Protein AF-A0A4V3YV08-F1 (afdb_monomer_lite)

Secondary structure (DSSP, 8-state):
----------TT-SPPPPTTSHHHHHTT---EE--SS---SPPPPP-SPPPSSHHHHHHHHHHHHHHTTSTTHHHHTSGGGTTHHHHHHHHHHHHHHHHHS--HHHHHHHHHHHHHHT-SHHHHHHHTEE-

Organism: Bifidobacterium longum subsp. infantis (NCBI:txid1682)

pLDDT: mean 82.55, std 19.7, range [39.53, 98.06]

Foldseek 3Di:
DDDDPDDDDDPPPDPQPDQPDPVCVVVVLAQPEQPQFFAPDDQDDQPDDADPDPVLNVQLVVLSVVVCRGSLVVVCPDPVNVVCSVLSSVLSSLVSVCVVPNDPVSVVVNVVSCLCSVVDPNNSSVVSHDD

Radius of gyration: 17.94 Å; chains: 1; bounding box: 45×45×42 Å

Sequence (131 aa):
MNIMPSGGKRVRSGPAKDPNSEKSRRLGYTLQSLPNTECRMKPPEWPLEPADDEHVRKLEAEKWKWLWKLPQARAWHLPQFKWMIHELALYARLSTACEIAPAPTALTVLLRISDRVGMSAAGLQALGWKI

Structure (mmCIF, N/CA/C/O backbone):
data_AF-A0A4V3YV08-F1
#
_entry.id   AF-A0A4V3YV08-F1
#
loop_
_atom_site.group_PDB
_atom_site.id
_atom_site.type_symbol
_atom_site.label_atom_id
_atom_site.label_alt_id
_atom_site.label_comp_id
_atom_site.label_asym_id
_atom_site.label_entity_id
_atom_site.label_seq_id
_atom_site.pdbx_PDB_ins_code
_atom_site.Cartn_x
_atom_site.Cartn_y
_atom_site.Cartn_z
_atom_site.occupancy
_atom_site.B_iso_or_equiv
_atom_site.auth_seq_id
_atom_site.auth_comp_id
_atom_site.auth_asym_id
_atom_site.auth_atom_id
_atom_site.pdbx_PDB_model_num
ATOM 1 N N . MET A 1 1 ? -28.832 30.248 -27.222 1.00 43.31 1 MET A N 1
ATOM 2 C CA . MET A 1 1 ? -28.837 29.790 -25.814 1.00 43.31 1 MET A CA 1
ATOM 3 C C . MET A 1 1 ? -27.899 28.596 -25.705 1.00 43.31 1 MET A C 1
ATOM 5 O O . MET A 1 1 ? -28.222 27.552 -26.250 1.00 43.31 1 MET A O 1
ATOM 9 N N . ASN A 1 2 ? -26.720 28.760 -25.095 1.00 48.38 2 ASN A N 1
ATOM 10 C CA . ASN A 1 2 ? -25.775 27.656 -24.881 1.00 48.38 2 ASN A CA 1
ATOM 11 C C . ASN A 1 2 ? -26.171 26.886 -23.617 1.00 48.38 2 ASN A C 1
ATOM 13 O O . ASN A 1 2 ? -26.066 27.416 -22.513 1.00 48.38 2 ASN A O 1
ATOM 17 N N . ILE A 1 3 ? -26.618 25.641 -23.779 1.00 54.22 3 ILE A N 1
ATOM 18 C CA . ILE A 1 3 ? -26.816 24.705 -22.670 1.00 54.22 3 ILE A CA 1
ATOM 19 C C . ILE A 1 3 ? -25.428 24.194 -22.273 1.00 54.22 3 ILE A C 1
ATOM 21 O O . ILE A 1 3 ? -24.823 23.413 -23.004 1.00 54.22 3 ILE A O 1
ATOM 25 N N . MET A 1 4 ? -24.896 24.649 -21.137 1.00 56.69 4 MET A N 1
ATOM 26 C CA . MET A 1 4 ? -23.722 24.010 -20.543 1.00 56.69 4 MET A CA 1
ATOM 27 C C . MET A 1 4 ? -24.147 22.664 -19.938 1.00 56.69 4 MET A C 1
ATOM 29 O O . MET A 1 4 ? -25.026 22.651 -19.073 1.00 56.69 4 MET A O 1
ATOM 33 N N . PRO A 1 5 ? -23.540 21.531 -20.331 1.00 49.59 5 PRO A N 1
ATOM 34 C CA . PRO A 1 5 ? -23.780 20.269 -19.652 1.00 49.59 5 PRO A CA 1
ATOM 35 C C . PRO A 1 5 ? -23.128 20.332 -18.265 1.00 49.59 5 PRO A C 1
ATOM 37 O O . PRO A 1 5 ? -21.904 20.361 -18.135 1.00 49.59 5 PRO A O 1
ATOM 40 N N . SER A 1 6 ? -23.935 20.375 -17.203 1.00 54.47 6 SER A N 1
ATOM 41 C CA . SER A 1 6 ? -23.420 20.276 -15.837 1.00 54.47 6 SER A CA 1
ATOM 42 C C . SER A 1 6 ? -22.890 18.859 -15.610 1.00 54.47 6 SER A C 1
ATOM 44 O O . SER A 1 6 ? -23.664 17.900 -15.575 1.00 54.47 6 SER A O 1
ATOM 46 N N . GLY A 1 7 ? -21.571 18.709 -15.471 1.00 55.84 7 GLY A N 1
ATOM 47 C CA . GLY A 1 7 ? -20.951 17.431 -15.129 1.00 55.84 7 GLY A CA 1
ATOM 48 C C . GLY A 1 7 ? -21.526 16.888 -13.818 1.00 55.84 7 GLY A C 1
ATOM 49 O O . GLY A 1 7 ? -21.497 17.573 -12.797 1.00 55.84 7 GLY A O 1
ATOM 50 N N . GLY A 1 8 ? -22.067 15.669 -13.859 1.00 51.88 8 GLY A N 1
ATOM 51 C CA . GLY A 1 8 ? -22.687 15.017 -12.707 1.00 51.88 8 GLY A CA 1
ATOM 52 C C . GLY A 1 8 ? -21.754 14.910 -11.496 1.00 51.88 8 GLY A C 1
ATOM 53 O O . GLY A 1 8 ? -20.526 14.930 -11.618 1.00 51.88 8 GLY A O 1
ATOM 54 N N . LYS A 1 9 ? -22.366 14.784 -10.312 1.00 42.19 9 LYS A N 1
ATOM 55 C CA . LYS A 1 9 ? -21.698 14.642 -9.012 1.00 42.19 9 LYS A CA 1
ATOM 56 C C . LYS A 1 9 ? -20.606 13.571 -9.094 1.00 42.19 9 LYS A C 1
ATOM 58 O O . LYS A 1 9 ? -20.894 12.381 -9.207 1.00 42.19 9 LYS A O 1
ATOM 63 N N . ARG A 1 10 ? -19.342 13.994 -9.056 1.00 49.34 10 ARG A N 1
ATOM 64 C CA . ARG A 1 10 ? -18.208 13.066 -9.052 1.00 49.34 10 ARG A CA 1
ATOM 65 C C . ARG A 1 10 ? -18.120 12.448 -7.662 1.00 49.34 10 ARG A C 1
ATOM 67 O O . ARG A 1 10 ? -18.382 13.118 -6.669 1.00 49.34 10 ARG A O 1
ATOM 74 N N . VAL A 1 11 ? -17.657 11.206 -7.564 1.00 47.16 11 VAL A N 1
ATOM 75 C CA . VAL A 1 11 ? -17.396 10.539 -6.269 1.00 47.16 11 VAL A CA 1
ATOM 76 C C . VAL A 1 11 ? -16.499 11.394 -5.343 1.00 47.16 11 VAL A C 1
ATOM 78 O O . VAL A 1 11 ? -16.566 11.269 -4.127 1.00 47.16 11 VAL A O 1
ATOM 81 N N . ARG A 1 12 ? -15.719 12.325 -5.917 1.00 51.19 12 ARG A N 1
ATOM 82 C CA . ARG A 1 12 ? -14.818 13.278 -5.244 1.00 51.19 12 ARG A CA 1
ATOM 83 C C . ARG A 1 12 ? -15.313 14.739 -5.186 1.00 51.19 12 ARG A C 1
ATOM 85 O O . ARG A 1 12 ? -14.516 15.623 -4.898 1.00 51.19 12 ARG A O 1
ATOM 92 N N . SER A 1 13 ? -16.573 15.046 -5.509 1.00 40.50 13 SER A N 1
ATOM 93 C CA . SER A 1 13 ? -17.075 16.430 -5.432 1.00 40.50 13 SER A CA 1
ATOM 94 C C . SER A 1 13 ? -17.630 16.741 -4.038 1.00 40.50 13 SER A C 1
ATOM 96 O O . SER A 1 13 ? -18.722 16.284 -3.690 1.00 40.50 13 SER A O 1
ATOM 98 N N . GLY A 1 14 ? -16.876 17.528 -3.270 1.00 47.25 14 GLY A N 1
ATOM 99 C CA . GLY A 1 14 ? -17.231 18.029 -1.939 1.00 47.25 14 GLY A CA 1
ATOM 100 C C . GLY A 1 14 ? -16.050 17.937 -0.962 1.00 47.25 14 GLY A C 1
ATOM 101 O O . GLY A 1 14 ? -15.169 17.104 -1.173 1.00 47.25 14 GLY A O 1
ATOM 102 N N . PRO A 1 15 ? -16.008 18.770 0.095 1.00 49.56 15 PRO A N 1
ATOM 103 C CA . PRO A 1 15 ? -15.012 18.637 1.154 1.00 49.56 15 PRO A CA 1
ATOM 104 C C . PRO A 1 15 ? -15.049 17.222 1.736 1.00 49.56 15 PRO A C 1
ATOM 106 O O . PRO A 1 15 ? -16.136 16.667 1.940 1.00 49.56 15 PRO A O 1
ATOM 109 N N . ALA A 1 16 ? -13.877 16.639 2.000 1.00 51.41 16 ALA A N 1
ATOM 110 C CA . ALA A 1 16 ? -13.794 15.383 2.735 1.00 51.41 16 ALA A CA 1
ATOM 111 C C . ALA A 1 16 ? -14.588 15.521 4.043 1.00 51.41 16 ALA A C 1
ATOM 113 O O . ALA A 1 16 ? -14.549 16.571 4.690 1.00 51.41 16 ALA A O 1
ATOM 114 N N . LYS A 1 17 ? -15.362 14.491 4.405 1.00 52.28 17 LYS A N 1
ATOM 115 C CA . LYS A 1 17 ? -16.150 14.530 5.641 1.00 52.28 17 LYS A CA 1
ATOM 116 C C . LYS A 1 17 ? -15.195 14.703 6.814 1.00 52.28 17 LYS A C 1
ATOM 118 O O . LYS A 1 17 ? -14.329 13.859 7.025 1.00 52.28 17 LYS A O 1
ATOM 123 N N . ASP A 1 18 ? -15.381 15.784 7.561 1.00 47.94 18 ASP A N 1
ATOM 124 C CA . ASP A 1 18 ? -14.613 16.043 8.769 1.00 47.94 18 ASP A CA 1
ATOM 125 C C . ASP A 1 18 ? -14.925 14.947 9.809 1.00 47.94 18 ASP A C 1
ATOM 127 O O . ASP A 1 18 ? -16.092 14.800 10.205 1.00 47.94 18 ASP A O 1
ATOM 131 N N . PRO A 1 19 ? -13.923 14.163 10.245 1.00 50.84 19 PRO A N 1
ATOM 132 C CA . PRO A 1 19 ? -14.092 13.129 11.264 1.00 50.84 19 PRO A CA 1
ATOM 133 C C . PRO A 1 19 ? -14.567 13.679 12.615 1.00 50.84 19 PRO A C 1
ATOM 135 O O . PRO A 1 19 ? -15.201 12.952 13.374 1.00 50.84 19 PRO A O 1
ATOM 138 N N . ASN A 1 20 ? -14.298 14.956 12.905 1.00 49.16 20 ASN A N 1
ATOM 139 C CA . ASN A 1 20 ? -14.667 15.619 14.156 1.00 49.16 20 ASN A CA 1
ATOM 140 C C . ASN A 1 20 ? -16.038 16.315 14.090 1.00 49.16 20 ASN A C 1
ATOM 142 O O . ASN A 1 20 ? -16.503 16.865 15.087 1.00 49.16 20 ASN A O 1
ATOM 146 N N . SER A 1 21 ? -16.716 16.298 12.937 1.00 49.12 21 SER A N 1
ATOM 147 C CA . SER A 1 21 ? -18.041 16.905 12.798 1.00 49.12 21 SER A CA 1
ATOM 148 C C . SER A 1 21 ? -19.118 16.079 13.505 1.00 49.12 21 SER A C 1
ATOM 150 O O . SER A 1 21 ? -19.217 14.862 13.321 1.00 49.12 21 SER A O 1
ATOM 152 N N . GLU A 1 22 ? -20.033 16.750 14.211 1.00 45.75 22 GLU A N 1
ATOM 153 C CA . GLU A 1 22 ? -21.230 16.114 14.780 1.00 45.75 22 GLU A CA 1
ATOM 154 C C . GLU A 1 22 ? -22.059 15.355 13.734 1.00 45.75 22 GLU A C 1
ATOM 156 O O . GLU A 1 22 ? -22.714 14.360 14.052 1.00 45.75 22 GLU A O 1
ATOM 161 N N . LYS A 1 23 ? -22.004 15.789 12.469 1.00 45.91 23 LYS A N 1
ATOM 162 C CA . LYS A 1 23 ? -22.690 15.137 11.352 1.00 45.91 23 LYS A CA 1
ATOM 163 C C . LYS A 1 23 ? -22.071 13.773 11.022 1.00 45.91 23 LYS A C 1
ATOM 165 O O . LYS A 1 23 ? -22.810 12.841 10.724 1.00 45.91 23 LYS A O 1
ATOM 170 N N . SER A 1 24 ? -20.749 13.635 11.128 1.00 45.31 24 SER A N 1
ATOM 171 C CA . SER A 1 24 ? -20.026 12.363 10.967 1.00 45.31 24 SER A CA 1
ATOM 172 C C . SER A 1 24 ? -20.270 11.425 12.155 1.00 45.31 24 SER A C 1
ATOM 174 O O . SER A 1 24 ? -20.512 10.236 11.948 1.00 45.31 24 SER A O 1
ATOM 176 N N . ARG A 1 25 ? -20.346 11.975 13.380 1.00 46.22 25 ARG A N 1
ATOM 177 C CA . ARG A 1 25 ? -20.721 11.234 14.600 1.00 46.22 25 ARG A CA 1
ATOM 178 C C . ARG A 1 25 ? -22.146 10.669 14.519 1.00 46.22 25 ARG A C 1
ATOM 180 O O . ARG A 1 25 ? -22.355 9.506 14.840 1.00 46.22 25 ARG A O 1
ATOM 187 N N . ARG A 1 26 ? -23.115 11.455 14.026 1.00 42.72 26 ARG A N 1
ATOM 188 C CA . ARG A 1 26 ? -24.507 11.004 13.790 1.00 42.72 26 ARG A CA 1
ATOM 189 C C . ARG A 1 26 ? -24.636 9.956 12.678 1.00 42.72 26 ARG A C 1
ATOM 191 O O . ARG A 1 26 ? -25.604 9.208 12.680 1.00 42.72 26 ARG A O 1
ATOM 198 N N . LEU A 1 27 ? -23.681 9.896 11.747 1.00 47.53 27 LEU A N 1
ATOM 199 C CA . LEU A 1 27 ? -23.621 8.887 10.683 1.00 47.53 27 LEU A CA 1
ATOM 200 C C . LEU A 1 27 ? -22.853 7.611 11.082 1.00 47.53 27 LEU A C 1
ATOM 202 O O . LEU A 1 27 ? -22.711 6.726 10.243 1.00 47.53 27 LEU A O 1
ATOM 206 N N . GLY A 1 28 ? -22.340 7.515 12.316 1.00 42.38 28 GLY A N 1
ATOM 207 C CA . GLY A 1 28 ? -21.550 6.363 12.771 1.00 42.38 28 GLY A CA 1
ATOM 208 C C . GLY A 1 28 ? -20.181 6.239 12.092 1.00 42.38 28 GLY A C 1
ATOM 209 O O . GLY A 1 28 ? -19.598 5.160 12.074 1.00 42.38 28 GLY A O 1
ATOM 210 N N . TYR A 1 29 ? -19.668 7.325 11.508 1.00 39.53 29 TYR A N 1
ATOM 211 C CA . TYR A 1 29 ? -18.376 7.334 10.830 1.00 39.53 29 TYR A CA 1
ATOM 212 C C . TYR A 1 29 ? -17.247 7.483 11.856 1.00 39.53 29 TYR A C 1
ATOM 214 O O . TYR A 1 29 ? -16.795 8.590 12.142 1.00 39.53 29 TYR A O 1
ATOM 222 N N . THR A 1 30 ? -16.812 6.374 12.449 1.00 47.03 30 THR A N 1
ATOM 223 C CA . THR A 1 30 ? -15.583 6.316 13.244 1.00 47.03 30 THR A CA 1
ATOM 224 C C . THR A 1 30 ? -14.434 5.876 12.349 1.00 47.03 30 THR A C 1
ATOM 226 O O . THR A 1 30 ? -14.455 4.782 11.788 1.00 47.03 30 THR A O 1
ATOM 229 N N . LEU A 1 31 ? -13.418 6.733 12.208 1.00 53.97 31 LEU A N 1
ATOM 230 C CA . LEU A 1 31 ? -12.170 6.308 11.585 1.00 53.97 31 LEU A CA 1
ATOM 231 C C . LEU A 1 31 ? -11.581 5.170 12.428 1.00 53.97 31 LEU A C 1
ATOM 233 O O . LEU A 1 31 ? -11.377 5.339 13.633 1.00 53.97 31 LEU A O 1
ATOM 237 N N . GLN A 1 32 ? -11.300 4.023 11.816 1.00 64.38 32 GLN A N 1
ATOM 238 C CA . GLN A 1 32 ? -10.559 2.957 12.469 1.00 64.38 32 GLN A CA 1
ATOM 239 C C . GLN A 1 32 ? -9.137 3.465 12.733 1.00 64.38 32 GLN A C 1
ATOM 241 O O . GLN A 1 32 ? -8.351 3.671 11.806 1.00 64.38 32 GLN A O 1
ATOM 246 N N . SER A 1 33 ? -8.824 3.704 14.009 1.00 74.69 33 SER A N 1
ATOM 247 C CA . SER A 1 33 ? -7.476 4.074 14.434 1.00 74.69 33 SER A CA 1
ATOM 248 C C . SER A 1 33 ? -6.586 2.841 14.341 1.00 74.69 33 SER A C 1
ATOM 250 O O . SER A 1 33 ? -6.742 1.885 15.101 1.00 74.69 33 SER A O 1
ATOM 252 N N . LEU A 1 34 ? -5.663 2.852 13.392 1.00 82.19 34 LEU A N 1
ATOM 253 C CA . LEU A 1 34 ? -4.635 1.842 13.244 1.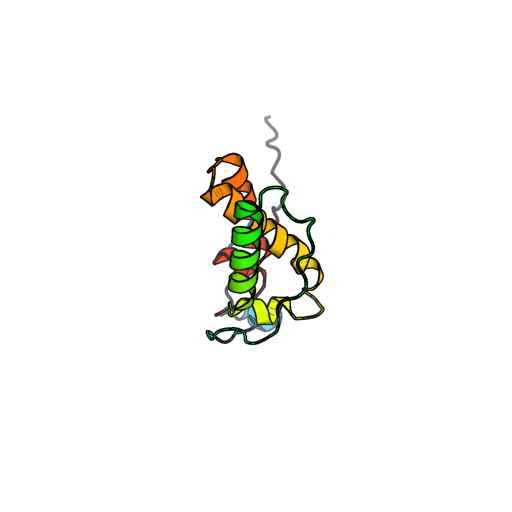00 82.19 34 LEU A CA 1
ATOM 254 C C . LEU A 1 34 ? -3.459 2.219 14.151 1.00 82.19 34 LEU A C 1
ATOM 256 O O . LEU A 1 34 ? -3.016 3.364 14.119 1.00 82.19 34 LEU A O 1
ATOM 260 N N . PRO A 1 35 ? -2.932 1.294 14.970 1.00 83.94 35 PRO A N 1
ATOM 261 C CA . PRO A 1 35 ? -1.747 1.575 15.770 1.00 83.94 35 PRO A CA 1
ATOM 262 C C . PRO A 1 35 ? -0.568 1.980 14.880 1.00 83.94 35 PRO A C 1
ATOM 264 O O 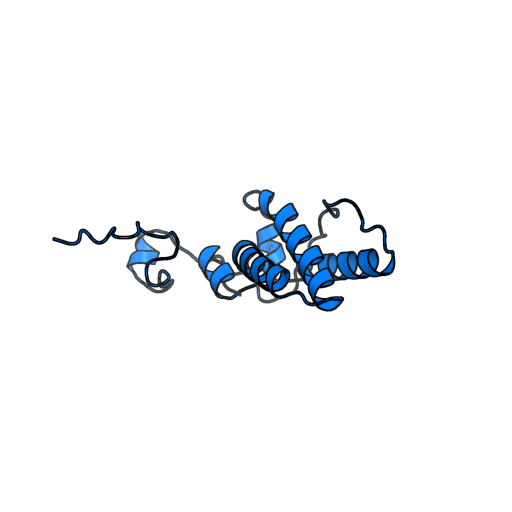. PRO A 1 35 ? -0.222 1.222 13.973 1.00 83.94 35 PRO A O 1
ATOM 267 N N . ASN A 1 36 ? 0.102 3.096 15.188 1.00 87.75 36 ASN A N 1
ATOM 268 C CA . ASN A 1 36 ? 1.334 3.541 14.520 1.00 87.75 36 ASN A CA 1
ATOM 269 C C . ASN A 1 36 ? 2.560 2.696 14.925 1.00 87.75 36 ASN A C 1
ATOM 271 O O . ASN A 1 36 ? 3.570 3.183 15.421 1.00 87.75 36 ASN A O 1
ATOM 275 N N . THR A 1 37 ? 2.425 1.382 14.794 1.00 88.62 37 THR A N 1
ATOM 276 C CA . THR A 1 37 ? 3.469 0.389 15.041 1.00 88.62 37 THR A CA 1
ATOM 277 C C . THR A 1 37 ? 3.472 -0.595 13.888 1.00 88.62 37 THR A C 1
ATOM 279 O O . THR A 1 37 ? 2.442 -0.805 13.238 1.00 88.62 37 THR A O 1
ATOM 282 N N . GLU A 1 38 ? 4.605 -1.246 13.648 1.00 90.00 38 GLU A N 1
ATOM 283 C CA . GLU A 1 38 ? 4.695 -2.248 12.591 1.00 90.00 38 GLU A CA 1
ATOM 284 C C . GLU A 1 38 ? 3.650 -3.357 12.770 1.00 90.00 38 GLU A C 1
ATOM 286 O O . GLU A 1 38 ? 3.357 -3.799 13.889 1.00 90.00 38 GLU A O 1
ATOM 291 N N . CYS A 1 39 ? 3.062 -3.802 11.665 1.00 90.69 39 CYS A N 1
ATOM 292 C CA . CYS A 1 39 ? 2.221 -4.984 11.643 1.00 90.69 39 CYS A CA 1
ATOM 293 C C . CYS A 1 39 ? 3.103 -6.237 11.689 1.00 90.69 39 CYS A C 1
ATOM 295 O O . CYS A 1 39 ? 4.038 -6.387 10.907 1.00 90.69 39 CYS A O 1
ATOM 297 N N . ARG A 1 40 ? 2.801 -7.144 12.624 1.00 89.81 40 ARG A N 1
ATOM 298 C CA . ARG A 1 40 ? 3.536 -8.410 12.813 1.00 89.81 40 ARG A CA 1
ATOM 299 C C . ARG A 1 40 ? 2.845 -9.613 12.169 1.00 89.81 40 ARG A C 1
ATOM 301 O O . ARG A 1 40 ? 3.283 -10.745 12.354 1.00 89.81 40 ARG A O 1
ATOM 308 N N . MET A 1 41 ? 1.736 -9.387 11.471 1.00 87.31 41 MET A N 1
ATOM 309 C CA . MET A 1 41 ? 0.982 -10.451 10.815 1.00 87.31 41 MET A CA 1
ATOM 310 C C . MET A 1 41 ? 1.723 -10.937 9.564 1.00 87.31 41 MET A C 1
ATOM 312 O O . MET A 1 41 ? 2.453 -10.183 8.921 1.00 87.31 41 MET A O 1
ATOM 316 N N . LYS A 1 42 ? 1.563 -12.224 9.237 1.00 92.69 42 LYS A N 1
ATOM 317 C CA . LYS A 1 42 ? 2.242 -12.826 8.086 1.00 92.69 42 LYS A CA 1
ATOM 318 C C . LYS A 1 42 ? 1.621 -12.301 6.782 1.00 92.69 42 LYS A C 1
ATOM 320 O O . LYS A 1 42 ? 0.404 -12.420 6.636 1.00 92.69 42 LYS A O 1
ATOM 325 N N . PRO A 1 43 ? 2.426 -11.816 5.818 1.00 94.12 43 PRO A N 1
ATOM 326 C CA . PRO A 1 43 ? 1.936 -11.458 4.491 1.00 94.12 43 PRO A CA 1
ATOM 327 C C . PRO A 1 43 ? 1.218 -12.642 3.820 1.00 94.12 43 PRO A C 1
ATOM 329 O O . PRO A 1 43 ? 1.681 -13.782 3.958 1.00 94.12 43 PRO A O 1
ATOM 332 N N . PRO A 1 44 ? 0.134 -12.406 3.063 1.00 95.19 44 PRO A N 1
ATOM 333 C CA . PRO A 1 44 ? -0.405 -13.413 2.170 1.00 95.19 44 PRO A CA 1
ATOM 334 C C . PRO A 1 44 ? 0.598 -13.739 1.057 1.00 95.19 44 PRO A C 1
ATOM 336 O O . PRO A 1 44 ? 1.559 -13.002 0.804 1.00 95.19 44 PRO A O 1
ATOM 339 N N . GLU A 1 45 ? 0.357 -14.868 0.397 1.00 95.94 45 GLU A N 1
ATOM 340 C CA . GLU A 1 45 ? 1.111 -15.263 -0.787 1.00 95.94 45 GLU A CA 1
ATOM 341 C C . GLU A 1 45 ? 0.995 -14.198 -1.883 1.00 95.94 45 GLU A C 1
ATOM 343 O O . GLU A 1 45 ? -0.021 -13.506 -2.000 1.00 95.94 45 GLU A O 1
ATOM 348 N N . TRP A 1 46 ? 2.075 -14.033 -2.645 1.00 96.88 46 TRP A N 1
ATOM 349 C CA . TRP A 1 46 ? 2.123 -13.093 -3.755 1.00 96.88 46 TRP A CA 1
ATOM 350 C C . TRP A 1 46 ? 1.113 -13.524 -4.836 1.00 96.88 46 TRP A C 1
ATOM 352 O O . TRP A 1 46 ? 1.236 -14.634 -5.347 1.00 96.88 46 TRP A O 1
ATOM 362 N N . PRO A 1 47 ? 0.109 -12.692 -5.179 1.00 96.88 47 PRO A N 1
ATOM 363 C CA . PRO A 1 47 ? -1.025 -13.137 -5.993 1.00 96.88 47 PRO A CA 1
ATOM 364 C C . PRO A 1 47 ? -0.823 -12.981 -7.508 1.00 96.88 47 PRO A C 1
ATOM 366 O O . PRO A 1 47 ? -1.704 -13.374 -8.266 1.00 96.88 47 PRO A O 1
ATOM 369 N N . LEU A 1 48 ? 0.265 -12.345 -7.957 1.00 97.12 48 LEU A N 1
ATOM 370 C CA . LEU A 1 48 ? 0.536 -12.124 -9.380 1.00 97.12 48 LEU A CA 1
ATOM 371 C C . LEU A 1 48 ? 1.544 -13.149 -9.894 1.00 97.12 48 LEU A C 1
ATOM 373 O O . LEU A 1 48 ? 2.412 -13.593 -9.147 1.00 97.12 48 LEU A O 1
ATOM 377 N N . GLU A 1 49 ? 1.505 -13.434 -11.193 1.00 97.00 49 GLU A N 1
ATOM 378 C CA . GLU A 1 49 ? 2.584 -14.180 -11.847 1.00 97.00 49 GLU A CA 1
ATOM 379 C C . GLU A 1 49 ? 3.937 -13.496 -11.585 1.00 97.00 49 GLU A C 1
ATOM 381 O O . GLU A 1 49 ? 4.007 -12.261 -11.687 1.00 97.00 49 GLU A O 1
ATOM 386 N N . PRO A 1 50 ? 4.997 -14.236 -11.211 1.00 94.56 50 PRO A N 1
ATOM 387 C CA . PRO A 1 50 ? 6.325 -13.668 -11.006 1.00 94.56 50 PRO A CA 1
ATOM 388 C C . PRO A 1 50 ? 6.825 -12.939 -12.257 1.00 94.56 50 PRO A C 1
ATOM 390 O O . PRO A 1 50 ? 6.544 -13.356 -13.375 1.00 94.56 50 PRO A O 1
ATOM 393 N N . ALA A 1 51 ? 7.585 -11.858 -12.076 1.00 95.38 51 ALA A N 1
ATOM 394 C CA . ALA A 1 51 ? 8.280 -11.234 -13.198 1.00 95.38 51 ALA A CA 1
ATOM 395 C C . ALA A 1 51 ? 9.350 -12.183 -13.772 1.00 95.38 51 ALA A C 1
ATOM 397 O O . ALA A 1 51 ? 10.013 -12.893 -13.009 1.00 95.38 51 ALA A O 1
ATOM 398 N N . ASP A 1 52 ? 9.536 -12.146 -15.095 1.00 95.75 52 ASP A N 1
ATOM 399 C CA . ASP A 1 52 ? 10.555 -12.943 -15.796 1.00 95.75 52 ASP A CA 1
ATOM 400 C C . ASP A 1 52 ? 11.978 -12.560 -15.361 1.00 95.75 52 ASP A C 1
ATOM 402 O O . ASP A 1 52 ? 12.862 -13.406 -15.233 1.00 95.75 52 ASP A O 1
ATOM 406 N N . ASP A 1 53 ? 12.192 -11.270 -15.098 1.00 96.94 53 ASP A N 1
ATOM 407 C CA . ASP A 1 53 ? 13.463 -10.731 -14.630 1.00 96.94 53 ASP A CA 1
ATOM 408 C C . ASP A 1 53 ? 13.654 -10.989 -13.120 1.00 96.94 53 ASP A C 1
ATOM 410 O O . ASP A 1 53 ? 12.846 -10.580 -12.276 1.00 96.94 53 ASP A O 1
ATOM 414 N N . GLU A 1 54 ? 14.756 -11.659 -12.760 1.00 96.62 54 GLU A N 1
ATOM 415 C CA . GLU A 1 54 ? 15.062 -12.015 -11.371 1.00 96.62 54 GLU A CA 1
ATOM 416 C C . GLU A 1 54 ? 15.244 -10.786 -10.466 1.00 96.62 54 GLU A C 1
ATOM 418 O O . GLU A 1 54 ? 14.832 -10.814 -9.300 1.00 96.62 54 GLU A O 1
ATOM 423 N N . HIS A 1 55 ? 15.856 -9.717 -10.977 1.00 95.88 55 HIS A N 1
ATOM 424 C CA . HIS A 1 55 ? 16.062 -8.480 -10.233 1.00 95.88 55 HIS A CA 1
ATOM 425 C C . HIS A 1 55 ? 14.718 -7.809 -9.934 1.00 95.88 55 HIS A C 1
ATOM 427 O O . HIS A 1 55 ? 14.448 -7.474 -8.777 1.00 95.88 55 HIS A O 1
ATOM 433 N N . VAL A 1 56 ? 13.829 -7.722 -10.930 1.00 96.94 56 VAL A N 1
ATOM 434 C CA . VAL A 1 56 ? 12.462 -7.202 -10.747 1.00 96.94 56 VAL A CA 1
ATOM 435 C C . VAL A 1 56 ? 11.701 -8.034 -9.717 1.00 96.94 56 VAL A C 1
ATOM 437 O O . VAL A 1 56 ? 11.129 -7.482 -8.777 1.00 96.94 56 VAL A O 1
ATOM 440 N N . ARG A 1 57 ? 11.751 -9.367 -9.824 1.00 97.00 57 ARG A N 1
ATOM 441 C CA . ARG A 1 57 ? 11.074 -10.277 -8.888 1.00 97.00 57 ARG A CA 1
ATOM 442 C C . ARG A 1 57 ? 11.541 -10.085 -7.441 1.00 97.00 57 ARG A C 1
ATOM 444 O O . ARG A 1 57 ? 10.721 -10.130 -6.522 1.00 97.00 57 ARG A O 1
ATOM 451 N N . LYS A 1 58 ? 12.842 -9.864 -7.214 1.00 97.25 58 LYS A N 1
ATOM 452 C CA . LYS A 1 58 ? 13.386 -9.575 -5.873 1.00 97.25 58 LYS A CA 1
ATOM 453 C C . LYS A 1 58 ? 12.852 -8.250 -5.329 1.00 97.25 58 LYS A C 1
ATOM 455 O O . LYS A 1 58 ? 12.376 -8.223 -4.195 1.00 97.25 58 LYS A O 1
ATOM 460 N N . LEU A 1 59 ? 12.861 -7.194 -6.141 1.00 97.75 59 LEU A N 1
ATOM 461 C CA . LEU A 1 59 ? 12.348 -5.881 -5.744 1.00 97.75 59 LEU A CA 1
ATOM 462 C C . LEU A 1 59 ? 10.843 -5.912 -5.439 1.00 97.75 59 LEU A C 1
ATOM 464 O O . LEU A 1 59 ? 10.409 -5.339 -4.441 1.00 97.75 59 LEU A O 1
ATOM 468 N N . GLU A 1 60 ? 10.043 -6.611 -6.249 1.00 97.88 60 GLU A N 1
ATOM 469 C CA . GLU A 1 60 ? 8.612 -6.816 -5.982 1.00 97.88 60 GLU A CA 1
ATOM 470 C C . GLU A 1 60 ? 8.388 -7.541 -4.648 1.00 97.88 60 GLU A C 1
ATOM 472 O O . GLU A 1 60 ? 7.569 -7.108 -3.833 1.00 97.88 60 GLU A O 1
ATOM 477 N N . ALA A 1 61 ? 9.153 -8.604 -4.379 1.00 97.00 61 ALA A N 1
ATOM 478 C CA . ALA A 1 61 ? 9.052 -9.366 -3.138 1.00 97.00 61 ALA A CA 1
ATOM 479 C C . ALA A 1 61 ? 9.462 -8.548 -1.900 1.00 97.00 61 ALA A C 1
ATOM 481 O O . ALA A 1 61 ? 8.843 -8.672 -0.839 1.00 97.00 61 ALA A O 1
ATOM 482 N N . GLU A 1 62 ? 10.491 -7.706 -2.009 1.00 97.25 62 GLU A N 1
ATOM 483 C CA . GLU A 1 62 ? 10.888 -6.782 -0.944 1.00 97.25 62 GLU A CA 1
ATOM 484 C C . GLU A 1 62 ? 9.820 -5.717 -0.694 1.00 97.25 62 GLU A C 1
ATOM 486 O O . GLU A 1 62 ? 9.443 -5.491 0.460 1.00 97.25 62 GLU A O 1
ATOM 491 N N . LYS A 1 63 ? 9.262 -5.128 -1.761 1.00 97.81 63 LYS A N 1
ATOM 492 C CA . LYS A 1 63 ? 8.164 -4.160 -1.660 1.00 97.81 63 LYS A CA 1
ATOM 493 C C . LYS A 1 63 ? 6.933 -4.784 -1.011 1.00 97.81 63 LYS A C 1
ATOM 495 O O . LYS A 1 63 ? 6.339 -4.177 -0.123 1.00 97.81 63 LYS A O 1
ATOM 500 N N . TRP A 1 64 ? 6.589 -6.014 -1.395 1.00 98.00 64 TRP A N 1
ATOM 501 C CA . TRP A 1 64 ? 5.501 -6.776 -0.789 1.00 98.00 64 TRP A CA 1
ATOM 502 C C . TRP A 1 64 ? 5.714 -6.953 0.711 1.00 98.00 64 TRP A C 1
ATOM 504 O O . TRP A 1 64 ? 4.859 -6.580 1.510 1.00 98.00 64 TRP A O 1
ATOM 514 N N . LYS A 1 65 ? 6.887 -7.452 1.118 1.00 97.19 65 LYS A N 1
ATOM 515 C CA . LYS A 1 65 ? 7.229 -7.619 2.538 1.00 97.19 65 LYS A CA 1
ATOM 516 C C . LYS A 1 65 ? 7.160 -6.299 3.302 1.00 97.19 65 LYS A C 1
ATOM 518 O O . LYS A 1 65 ? 6.690 -6.292 4.434 1.00 97.19 65 LYS A O 1
ATOM 523 N N . TRP A 1 66 ? 7.631 -5.207 2.704 1.00 97.12 66 TRP A N 1
ATOM 524 C CA . TRP A 1 66 ? 7.580 -3.883 3.315 1.00 97.12 66 TRP A CA 1
ATOM 525 C C . TRP A 1 66 ? 6.144 -3.396 3.524 1.00 97.12 66 TRP A C 1
ATOM 527 O O . TRP A 1 66 ? 5.821 -2.982 4.636 1.00 97.12 66 TRP A O 1
ATOM 537 N N . LEU A 1 67 ? 5.267 -3.518 2.519 1.00 97.69 67 LEU A N 1
ATOM 538 C CA . LEU A 1 67 ? 3.856 -3.134 2.640 1.00 97.69 67 LEU A CA 1
ATOM 539 C C . LEU A 1 67 ? 3.212 -3.801 3.858 1.00 97.69 67 LEU A C 1
ATOM 541 O O . LEU A 1 67 ? 2.623 -3.132 4.703 1.00 97.69 67 LEU A O 1
ATOM 545 N N . TRP A 1 68 ? 3.392 -5.110 4.007 1.00 96.81 68 TRP A N 1
ATOM 546 C CA . TRP A 1 68 ? 2.771 -5.871 5.092 1.00 96.81 68 TRP A CA 1
ATOM 547 C C . TRP A 1 68 ? 3.353 -5.596 6.490 1.00 96.81 68 TRP A C 1
ATOM 549 O O . TRP A 1 68 ? 2.775 -6.051 7.474 1.00 96.81 68 TRP A O 1
ATOM 559 N N . LYS A 1 69 ? 4.433 -4.809 6.606 1.00 96.19 69 LYS A N 1
ATOM 560 C CA . LYS A 1 69 ? 4.916 -4.270 7.890 1.00 96.19 69 LYS A CA 1
ATOM 561 C C . LYS A 1 69 ? 4.226 -2.970 8.293 1.00 96.19 69 LYS A C 1
ATOM 563 O O . LYS A 1 69 ? 4.312 -2.582 9.455 1.00 96.19 69 LYS A O 1
ATOM 568 N N . LEU A 1 70 ? 3.554 -2.281 7.378 1.00 95.62 70 LEU A N 1
ATOM 569 C CA . LEU A 1 70 ? 2.945 -0.985 7.664 1.00 95.62 70 LEU A CA 1
ATOM 570 C C . LEU A 1 70 ? 1.736 -1.112 8.613 1.00 95.62 70 LEU A C 1
ATOM 572 O O . LEU A 1 70 ? 1.077 -2.155 8.635 1.00 95.62 70 LEU A O 1
ATOM 576 N N . PRO A 1 71 ? 1.379 -0.057 9.373 1.00 93.06 71 PRO A N 1
ATOM 577 C CA . PRO A 1 71 ? 0.154 -0.024 10.176 1.00 93.06 71 PRO A CA 1
ATOM 578 C C . PRO A 1 71 ? -1.109 -0.446 9.413 1.00 93.06 71 PRO A C 1
ATOM 580 O O . PRO A 1 71 ? -1.921 -1.211 9.943 1.00 93.06 71 PRO A O 1
ATOM 583 N N . GLN A 1 72 ? -1.226 -0.003 8.155 1.00 93.56 72 GLN A N 1
ATOM 584 C CA . GLN A 1 72 ? -2.310 -0.303 7.213 1.00 93.56 72 GLN A CA 1
ATOM 585 C C . GLN A 1 72 ? -2.531 -1.800 6.998 1.00 93.56 72 GLN A C 1
ATOM 587 O O . GLN A 1 72 ? -3.669 -2.228 6.810 1.00 93.56 72 GLN A O 1
ATOM 592 N N . ALA A 1 73 ? -1.481 -2.617 7.105 1.00 94.50 73 ALA A N 1
ATOM 593 C CA . ALA A 1 73 ? -1.573 -4.056 6.895 1.00 94.50 73 ALA A CA 1
ATOM 594 C C . ALA A 1 73 ? -2.561 -4.744 7.844 1.00 94.50 73 ALA A C 1
ATOM 596 O O . ALA A 1 73 ? -3.192 -5.729 7.470 1.00 94.50 73 ALA A O 1
ATOM 597 N N . ARG A 1 74 ? -2.781 -4.186 9.044 1.00 89.69 74 ARG A N 1
ATOM 598 C CA . ARG A 1 74 ? -3.826 -4.666 9.963 1.00 89.69 74 ARG A CA 1
ATOM 599 C C . ARG A 1 74 ? -5.220 -4.566 9.351 1.00 89.69 74 ARG A C 1
ATOM 601 O O . ARG A 1 74 ? -6.023 -5.475 9.533 1.00 89.69 74 ARG A O 1
ATOM 608 N N . ALA A 1 75 ? -5.497 -3.483 8.626 1.00 91.44 75 ALA A N 1
ATOM 609 C CA . ALA A 1 75 ? -6.754 -3.324 7.911 1.00 91.44 75 ALA A CA 1
ATOM 610 C C . ALA A 1 75 ? -6.814 -4.265 6.704 1.00 91.44 75 ALA A C 1
ATOM 612 O O . ALA A 1 75 ? -7.815 -4.948 6.521 1.00 91.44 75 ALA A O 1
ATOM 613 N N . TRP A 1 76 ? -5.729 -4.385 5.934 1.00 94.12 76 TRP A N 1
ATOM 614 C CA . TRP A 1 76 ? -5.674 -5.284 4.772 1.00 94.12 76 TRP A CA 1
ATOM 615 C C . TRP A 1 76 ? -5.885 -6.765 5.122 1.00 94.12 76 TRP A C 1
ATOM 617 O O . TRP A 1 76 ? -6.338 -7.533 4.277 1.00 94.12 76 TRP A O 1
ATOM 627 N N . HIS A 1 77 ? -5.612 -7.170 6.367 1.00 88.88 77 HIS A N 1
ATOM 628 C CA . HIS A 1 77 ? -5.913 -8.514 6.864 1.00 88.88 77 HIS A CA 1
ATOM 629 C C . HIS A 1 77 ? -7.395 -8.773 7.170 1.00 88.88 77 HIS A C 1
ATOM 631 O O . HIS A 1 77 ? -7.781 -9.933 7.331 1.00 88.88 77 HIS A O 1
ATOM 637 N N . LEU A 1 78 ? -8.235 -7.739 7.267 1.00 87.06 78 LEU A N 1
ATOM 638 C CA . LEU A 1 78 ? -9.650 -7.926 7.575 1.00 87.06 78 LEU A CA 1
ATOM 639 C C . LEU A 1 78 ? -10.391 -8.556 6.383 1.00 87.06 78 LEU A C 1
ATOM 641 O O . LEU A 1 78 ? -10.155 -8.162 5.236 1.00 87.06 78 LEU A O 1
ATOM 645 N N . PRO A 1 79 ? -11.357 -9.467 6.620 1.00 85.88 79 PRO A N 1
ATOM 646 C CA . PRO A 1 79 ? -12.093 -10.138 5.547 1.00 85.88 79 PRO A CA 1
ATOM 647 C C . PRO A 1 79 ? -12.748 -9.181 4.543 1.00 85.88 79 PRO A C 1
ATOM 649 O O . PRO A 1 79 ? -12.745 -9.455 3.343 1.00 85.88 79 PRO A O 1
ATOM 652 N N . GLN A 1 80 ? -13.246 -8.027 5.005 1.00 86.00 80 GLN A N 1
ATOM 653 C CA . GLN A 1 80 ? -13.876 -7.020 4.143 1.00 86.00 80 GLN A CA 1
ATOM 654 C C . GLN A 1 80 ? -12.922 -6.369 3.128 1.00 86.00 80 GLN A C 1
ATOM 656 O O . GLN A 1 80 ? -13.392 -5.801 2.146 1.00 86.00 80 GLN A O 1
ATOM 661 N N . PHE A 1 81 ? -11.605 -6.449 3.347 1.00 89.62 81 PHE A N 1
ATOM 662 C CA . PHE A 1 81 ? -10.573 -5.879 2.479 1.00 89.62 81 PHE A CA 1
ATOM 663 C C . PHE A 1 81 ? -9.794 -6.953 1.709 1.00 89.62 81 PHE A C 1
ATOM 665 O O . PHE A 1 81 ? -8.818 -6.640 1.035 1.00 89.62 81 PHE A O 1
ATOM 672 N N . LYS A 1 82 ? -10.249 -8.215 1.716 1.00 88.88 82 LYS A N 1
ATOM 673 C CA . LYS A 1 82 ? -9.591 -9.311 0.985 1.00 88.88 82 LYS A CA 1
ATOM 674 C C . LYS A 1 82 ? -9.447 -9.032 -0.520 1.00 88.88 82 LYS A C 1
ATOM 676 O O . LYS A 1 82 ? -8.459 -9.432 -1.127 1.00 88.88 82 LYS A O 1
ATOM 681 N N . TRP A 1 83 ? -10.398 -8.309 -1.114 1.00 88.00 83 TRP A N 1
ATOM 682 C CA . TRP A 1 83 ? -10.352 -7.889 -2.522 1.00 88.00 83 TRP A CA 1
ATOM 683 C C . TRP A 1 83 ? -9.193 -6.922 -2.833 1.00 88.00 83 TRP A C 1
ATOM 685 O O . TRP A 1 83 ? -8.764 -6.832 -3.980 1.00 88.00 83 TRP A O 1
ATOM 695 N N . MET A 1 84 ? -8.648 -6.237 -1.823 1.00 94.88 84 MET A N 1
ATOM 696 C CA . MET A 1 84 ? -7.562 -5.263 -1.967 1.00 94.88 84 MET A CA 1
ATOM 697 C C . MET A 1 84 ? -6.187 -5.924 -2.131 1.00 94.88 84 MET A C 1
ATOM 699 O O . MET A 1 84 ? -5.254 -5.279 -2.598 1.00 94.88 84 MET A O 1
ATOM 703 N N . ILE A 1 85 ? -6.046 -7.215 -1.804 1.00 95.81 85 ILE A N 1
ATOM 704 C CA . ILE A 1 85 ? -4.767 -7.945 -1.888 1.00 95.81 85 ILE A CA 1
ATOM 705 C C . ILE A 1 85 ? -4.174 -7.861 -3.303 1.00 95.81 85 ILE A C 1
ATOM 707 O O . ILE A 1 85 ? -2.982 -7.599 -3.461 1.00 95.81 85 ILE A O 1
ATOM 711 N N . HIS A 1 86 ? -5.007 -8.012 -4.336 1.00 96.69 86 HIS A N 1
ATOM 712 C CA . HIS A 1 86 ? -4.554 -7.896 -5.721 1.00 96.69 86 HIS A CA 1
ATOM 713 C C . HIS A 1 86 ? -4.189 -6.446 -6.094 1.00 96.69 86 HIS A C 1
ATOM 715 O O . HIS A 1 86 ? -3.222 -6.223 -6.820 1.00 96.69 86 HIS A O 1
ATOM 721 N N . GLU A 1 87 ? -4.907 -5.440 -5.578 1.00 96.94 87 GLU A N 1
ATOM 722 C CA . GLU A 1 87 ? -4.550 -4.028 -5.793 1.00 96.94 87 GLU A CA 1
ATOM 723 C C . GLU A 1 87 ? -3.228 -3.654 -5.104 1.00 96.94 87 GLU A C 1
ATOM 725 O O . GLU A 1 87 ? -2.429 -2.921 -5.683 1.00 96.94 87 GLU A O 1
ATOM 730 N N . LEU A 1 88 ? -2.948 -4.203 -3.917 1.00 98.00 88 LEU A N 1
ATOM 731 C CA . LEU A 1 88 ? -1.664 -4.040 -3.224 1.00 98.00 88 LEU A CA 1
ATOM 732 C C . LEU A 1 88 ? -0.506 -4.655 -4.018 1.00 98.00 88 LEU A C 1
ATOM 734 O O . LEU A 1 88 ? 0.575 -4.072 -4.084 1.00 98.00 88 LEU A O 1
ATOM 738 N N . ALA A 1 89 ? -0.721 -5.816 -4.639 1.00 98.06 89 ALA A N 1
ATOM 739 C CA . ALA A 1 89 ? 0.304 -6.450 -5.462 1.00 98.06 89 ALA A CA 1
ATOM 740 C C . ALA A 1 89 ? 0.571 -5.643 -6.743 1.00 98.06 89 ALA A C 1
ATOM 742 O O . ALA A 1 89 ? 1.725 -5.429 -7.112 1.00 98.06 89 ALA A O 1
ATOM 743 N N . LEU A 1 90 ? -0.481 -5.105 -7.374 1.00 97.81 90 LEU A N 1
ATOM 744 C CA . LEU A 1 90 ? -0.343 -4.177 -8.502 1.00 97.81 90 LEU A CA 1
ATOM 745 C C . LEU A 1 90 ? 0.362 -2.878 -8.097 1.00 97.81 90 LEU A C 1
ATOM 747 O O . LEU A 1 90 ? 1.183 -2.377 -8.861 1.00 97.81 90 LEU A O 1
ATOM 751 N N . TYR A 1 91 ? 0.079 -2.347 -6.903 1.00 98.00 91 TYR A N 1
ATOM 752 C CA . TYR A 1 91 ? 0.803 -1.204 -6.350 1.00 98.00 91 TYR A CA 1
ATOM 753 C C . TYR A 1 91 ? 2.297 -1.511 -6.222 1.00 98.00 91 TYR A C 1
ATOM 755 O O . TYR A 1 91 ? 3.114 -0.733 -6.707 1.00 98.00 91 TYR A O 1
ATOM 763 N N . ALA A 1 92 ? 2.655 -2.650 -5.619 1.00 97.94 92 ALA A N 1
ATOM 764 C CA . ALA A 1 92 ? 4.045 -3.068 -5.462 1.00 97.94 92 ALA A CA 1
ATOM 765 C C . ALA A 1 92 ? 4.754 -3.195 -6.819 1.00 97.94 92 ALA A C 1
ATOM 767 O O . ALA A 1 92 ? 5.781 -2.552 -7.026 1.00 97.94 92 ALA A O 1
ATOM 768 N N . ARG A 1 93 ? 4.159 -3.933 -7.766 1.00 97.50 93 ARG A N 1
ATOM 769 C CA . ARG A 1 93 ? 4.674 -4.105 -9.135 1.00 97.50 93 ARG A CA 1
ATOM 770 C C . ARG A 1 93 ? 4.876 -2.775 -9.852 1.00 97.50 93 ARG A C 1
ATOM 772 O O . ARG A 1 93 ? 5.942 -2.515 -10.403 1.00 97.50 93 ARG A O 1
ATOM 779 N N . LEU A 1 94 ? 3.864 -1.912 -9.834 1.00 97.19 94 LEU A N 1
ATOM 780 C CA . LEU A 1 94 ? 3.921 -0.638 -10.543 1.00 97.19 94 LEU A CA 1
ATOM 781 C C . LEU A 1 94 ? 4.893 0.346 -9.881 1.00 97.19 94 LEU A C 1
ATOM 783 O O . LEU A 1 94 ? 5.573 1.086 -10.587 1.00 97.19 94 LEU A O 1
ATOM 787 N N . SER A 1 95 ? 4.991 0.336 -8.548 1.00 97.06 95 SER A N 1
ATOM 788 C CA . SER A 1 95 ? 5.991 1.111 -7.806 1.00 97.06 95 SER A CA 1
ATOM 789 C C . SER A 1 95 ? 7.404 0.671 -8.175 1.00 97.06 95 SER A C 1
ATOM 791 O O . SER A 1 95 ? 8.228 1.519 -8.499 1.00 97.06 95 SER A O 1
ATOM 793 N N . THR A 1 96 ? 7.671 -0.639 -8.192 1.00 97.25 96 THR A N 1
ATOM 794 C CA . THR A 1 96 ? 8.959 -1.200 -8.622 1.00 97.25 96 THR A CA 1
ATOM 795 C C . THR A 1 96 ? 9.276 -0.826 -10.070 1.00 97.25 96 THR A C 1
ATOM 797 O O . THR A 1 96 ? 10.375 -0.360 -10.357 1.00 97.25 96 THR A O 1
ATOM 800 N N . ALA A 1 97 ? 8.308 -0.941 -10.983 1.00 95.31 97 ALA A N 1
ATOM 801 C CA . ALA A 1 97 ? 8.496 -0.536 -12.375 1.00 95.31 97 ALA A CA 1
ATOM 802 C C . ALA A 1 97 ? 8.839 0.960 -12.507 1.00 95.31 97 ALA A C 1
ATOM 804 O O . ALA A 1 97 ? 9.738 1.316 -13.264 1.00 95.31 97 ALA A O 1
ATOM 805 N N . CYS A 1 98 ? 8.172 1.832 -11.740 1.00 95.94 98 CYS A N 1
ATOM 806 C CA . CYS A 1 98 ? 8.463 3.268 -11.732 1.00 95.94 98 CYS A CA 1
ATOM 807 C C . CYS A 1 98 ? 9.835 3.607 -11.127 1.00 95.94 98 CYS A C 1
ATOM 809 O O . CYS A 1 98 ? 10.412 4.621 -11.510 1.00 95.94 98 CYS A O 1
ATOM 811 N N . GLU A 1 99 ? 10.349 2.798 -10.195 1.00 94.44 99 GLU A N 1
ATOM 812 C CA . GLU A 1 99 ? 11.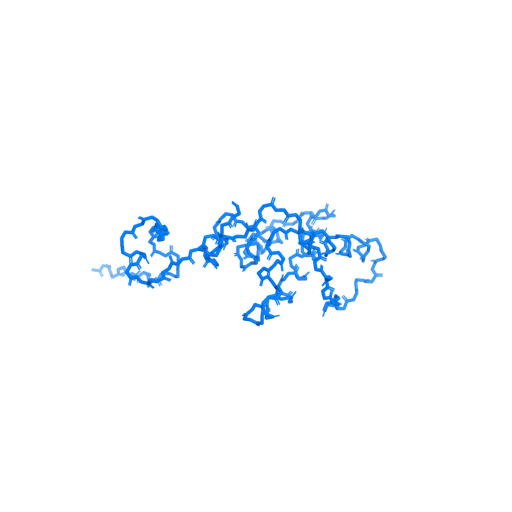697 2.958 -9.628 1.00 94.44 99 GLU A CA 1
ATOM 813 C C . GLU A 1 99 ? 12.790 2.613 -10.650 1.00 94.44 99 GLU A C 1
ATOM 815 O O . GLU A 1 99 ? 13.808 3.297 -10.707 1.00 94.44 99 GLU A O 1
ATOM 820 N N . ILE A 1 100 ? 12.566 1.592 -11.482 1.00 94.88 100 ILE A N 1
ATOM 821 C CA . ILE A 1 100 ? 13.519 1.150 -12.513 1.00 94.88 100 ILE A CA 1
ATOM 822 C C . ILE A 1 100 ? 13.477 2.071 -13.737 1.00 94.88 100 ILE A C 1
ATOM 824 O O . ILE A 1 100 ? 14.511 2.512 -14.235 1.00 94.88 100 ILE A O 1
ATOM 828 N N . ALA A 1 101 ? 12.274 2.338 -14.242 1.00 94.12 101 ALA A N 1
ATOM 829 C CA . ALA A 1 101 ? 12.045 3.097 -15.463 1.00 94.12 101 ALA A CA 1
ATOM 830 C C . ALA A 1 101 ? 10.815 4.003 -15.280 1.00 94.12 101 ALA A C 1
ATOM 832 O O . ALA A 1 101 ? 9.688 3.613 -15.608 1.00 94.12 101 ALA A O 1
ATOM 833 N N . PRO A 1 102 ? 10.995 5.219 -14.736 1.00 91.19 102 PRO A N 1
ATOM 834 C CA . PRO A 1 102 ? 9.880 6.109 -14.449 1.00 91.19 102 PRO A CA 1
ATOM 835 C C . PRO A 1 102 ? 9.176 6.543 -15.737 1.00 91.19 102 PRO A C 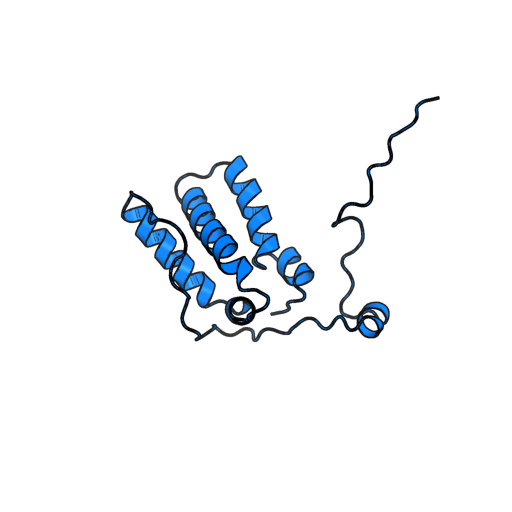1
ATOM 837 O O . PRO A 1 102 ? 9.750 7.216 -16.592 1.00 91.19 102 PRO A O 1
ATOM 840 N N . ALA A 1 103 ? 7.891 6.202 -15.846 1.00 93.44 103 ALA A N 1
ATOM 841 C CA . ALA A 1 103 ? 7.021 6.632 -16.935 1.00 93.44 103 ALA A CA 1
ATOM 842 C C . ALA A 1 103 ? 5.872 7.504 -16.386 1.00 93.44 103 ALA A C 1
ATOM 844 O O . ALA A 1 103 ? 5.167 7.069 -15.471 1.00 93.44 103 ALA A O 1
ATOM 845 N N . PRO A 1 104 ? 5.604 8.704 -16.941 1.00 93.19 104 PRO A N 1
ATOM 846 C CA . PRO A 1 104 ? 4.552 9.599 -16.435 1.00 93.19 104 PRO A CA 1
ATOM 847 C C . PRO A 1 104 ? 3.151 8.969 -16.381 1.00 93.19 104 PRO A C 1
ATOM 849 O O . PRO A 1 104 ? 2.367 9.214 -15.457 1.00 93.19 104 PRO A O 1
ATOM 852 N N . THR A 1 105 ? 2.830 8.120 -17.359 1.00 94.19 105 THR A N 1
ATOM 853 C CA . THR A 1 105 ? 1.568 7.370 -17.406 1.00 94.19 105 THR A CA 1
ATOM 854 C C . THR A 1 105 ? 1.482 6.346 -16.275 1.00 94.19 105 THR A C 1
ATOM 856 O O . THR A 1 105 ? 0.457 6.276 -15.595 1.00 94.19 105 THR A O 1
ATOM 859 N N . ALA A 1 106 ? 2.569 5.615 -16.011 1.00 93.69 106 ALA A N 1
ATOM 860 C CA . ALA A 1 106 ? 2.668 4.662 -14.909 1.00 93.69 106 ALA A CA 1
ATOM 861 C C . ALA A 1 106 ? 2.554 5.361 -13.547 1.00 93.69 106 ALA A C 1
ATOM 863 O O . ALA A 1 106 ? 1.767 4.927 -12.708 1.00 93.69 106 ALA A O 1
ATOM 864 N N . LEU A 1 107 ? 3.224 6.504 -13.362 1.00 94.12 107 LEU A N 1
ATOM 865 C CA . LEU A 1 107 ? 3.115 7.315 -12.143 1.00 94.12 107 LEU A CA 1
ATOM 866 C C . LEU A 1 107 ? 1.673 7.776 -11.885 1.00 94.12 107 LEU A C 1
ATOM 868 O O . LEU A 1 107 ? 1.185 7.720 -10.757 1.00 94.12 107 LEU A O 1
ATOM 872 N N . THR A 1 108 ? 0.948 8.169 -12.935 1.00 95.12 108 THR A N 1
ATOM 873 C CA . THR A 1 108 ? -0.466 8.562 -12.817 1.00 95.12 108 THR A CA 1
ATOM 874 C C . THR A 1 108 ? -1.344 7.399 -12.348 1.00 95.12 108 THR A C 1
ATOM 876 O O . THR A 1 108 ? -2.251 7.591 -11.534 1.00 95.12 108 THR A O 1
ATOM 879 N N . VAL A 1 109 ? -1.095 6.185 -12.847 1.00 96.00 109 VAL A N 1
ATOM 880 C CA . VAL A 1 109 ? -1.806 4.978 -12.400 1.00 96.00 109 VAL A CA 1
ATOM 881 C C . VAL A 1 109 ? -1.408 4.620 -10.965 1.00 96.00 109 VAL A C 1
ATOM 883 O O . VAL A 1 109 ? -2.290 4.335 -10.155 1.00 96.00 109 VAL A O 1
ATOM 886 N N . LEU A 1 110 ? -0.125 4.727 -10.615 1.00 96.62 110 LEU A N 1
ATOM 887 C CA . LEU A 1 110 ? 0.389 4.452 -9.273 1.00 96.62 110 LEU A CA 1
ATOM 888 C C . LEU A 1 110 ? -0.272 5.338 -8.216 1.00 96.62 110 LEU A C 1
ATOM 890 O O . LEU A 1 110 ? -0.722 4.828 -7.194 1.00 96.62 110 LEU A O 1
ATOM 894 N N . LEU A 1 111 ? -0.417 6.640 -8.482 1.00 95.06 111 LEU A N 1
ATOM 895 C CA . LEU A 1 111 ? -1.118 7.565 -7.585 1.00 95.06 111 LEU A CA 1
ATOM 896 C C . LEU A 1 111 ? -2.581 7.152 -7.354 1.00 95.06 111 LEU A C 1
ATOM 898 O O . LEU A 1 111 ? -3.081 7.228 -6.233 1.00 95.06 111 LEU A O 1
ATOM 902 N N . ARG A 1 112 ? -3.266 6.654 -8.391 1.00 95.75 112 ARG A N 1
ATOM 903 C CA . ARG A 1 112 ? -4.656 6.181 -8.270 1.00 95.75 112 ARG A CA 1
ATOM 904 C C . ARG A 1 112 ? -4.760 4.908 -7.440 1.00 95.75 112 ARG A C 1
ATOM 906 O O . ARG A 1 112 ? -5.693 4.794 -6.653 1.00 95.75 112 ARG A O 1
ATOM 913 N N . ILE A 1 113 ? -3.838 3.962 -7.619 1.00 96.44 113 ILE A N 1
ATOM 914 C CA . ILE A 1 113 ? -3.811 2.738 -6.810 1.00 96.44 113 ILE A CA 1
ATOM 915 C C . ILE A 1 113 ? -3.441 3.088 -5.363 1.00 96.44 113 ILE A C 1
ATOM 917 O O . ILE A 1 113 ? -4.106 2.612 -4.452 1.00 96.44 113 ILE A O 1
ATOM 921 N N . SER A 1 114 ? -2.472 3.987 -5.152 1.00 96.50 114 SER A N 1
ATOM 922 C CA . SER A 1 114 ? -2.064 4.485 -3.829 1.00 96.50 114 SER A CA 1
ATOM 923 C C . SER A 1 114 ? -3.255 4.985 -3.004 1.00 96.50 114 SER A C 1
ATOM 925 O O . SER A 1 114 ? -3.416 4.613 -1.840 1.00 96.50 114 SER A O 1
ATOM 927 N N . ASP A 1 115 ? -4.146 5.760 -3.630 1.00 94.94 115 ASP A N 1
ATOM 928 C CA . ASP A 1 115 ? -5.383 6.219 -2.996 1.00 94.94 115 ASP A CA 1
ATOM 929 C C . ASP A 1 115 ? -6.327 5.059 -2.636 1.00 94.94 115 ASP A C 1
ATOM 931 O O . ASP A 1 115 ? -6.942 5.079 -1.573 1.00 94.94 115 ASP A O 1
ATOM 935 N N . ARG A 1 116 ? -6.463 4.045 -3.500 1.00 94.31 116 ARG A N 1
ATOM 936 C CA . ARG A 1 116 ? -7.371 2.908 -3.256 1.00 94.31 116 ARG A CA 1
ATOM 937 C C . ARG A 1 116 ? -6.901 2.003 -2.129 1.00 94.31 116 ARG A C 1
ATOM 939 O O . ARG A 1 116 ? -7.737 1.492 -1.393 1.00 94.31 116 ARG A O 1
ATOM 946 N N . VAL A 1 117 ? -5.586 1.827 -1.993 1.00 95.81 117 VAL A N 1
ATOM 947 C CA . VAL A 1 117 ? -4.999 0.918 -1.000 1.00 95.81 117 VAL A CA 1
ATOM 948 C C . VAL A 1 117 ? -4.666 1.588 0.339 1.00 95.81 117 VAL A C 1
ATOM 950 O O . VAL A 1 117 ? -4.203 0.922 1.262 1.00 95.81 117 VAL A O 1
ATOM 953 N N . GLY A 1 118 ? -4.902 2.898 0.478 1.00 94.69 118 GLY A N 1
ATOM 954 C CA . GLY A 1 118 ? -4.638 3.631 1.724 1.00 94.69 118 GLY A CA 1
ATOM 955 C C . GLY A 1 118 ? -3.170 4.010 1.929 1.00 94.69 118 GLY A C 1
ATOM 956 O O . GLY A 1 118 ? -2.716 4.151 3.064 1.00 94.69 118 GLY A O 1
ATOM 957 N N . MET A 1 119 ? -2.424 4.174 0.836 1.00 95.69 119 MET A N 1
ATOM 958 C CA . MET A 1 119 ? -1.016 4.588 0.844 1.00 95.69 119 MET A CA 1
ATOM 959 C C . MET A 1 119 ? -0.836 6.110 0.720 1.00 95.69 119 MET A C 1
ATOM 961 O O . MET A 1 119 ? 0.273 6.616 0.877 1.00 95.69 119 MET A O 1
ATOM 965 N N . SER A 1 120 ? -1.918 6.857 0.483 1.00 94.06 120 SER A N 1
ATOM 966 C CA . SER A 1 120 ? -1.939 8.323 0.495 1.00 94.06 120 SER A CA 1
ATOM 967 C C . SER A 1 120 ? -2.798 8.861 1.644 1.00 94.06 120 SER A C 1
ATOM 969 O O . SER A 1 120 ? -3.696 8.177 2.135 1.00 94.06 120 SER A O 1
ATOM 971 N N . ALA A 1 121 ? -2.586 10.120 2.040 1.00 88.94 121 ALA A N 1
ATOM 972 C CA . ALA A 1 121 ? -3.431 10.778 3.042 1.00 88.94 121 ALA A CA 1
ATOM 973 C C . ALA A 1 121 ? -4.916 10.803 2.628 1.00 88.94 121 ALA A C 1
ATOM 975 O O . ALA A 1 121 ? -5.799 10.585 3.457 1.00 88.94 121 ALA A O 1
ATOM 976 N N . ALA A 1 122 ? -5.192 11.004 1.335 1.00 89.25 122 ALA A N 1
ATOM 977 C CA . ALA A 1 122 ? -6.545 10.954 0.791 1.00 89.25 122 ALA A CA 1
ATOM 978 C C . ALA A 1 122 ? -7.130 9.532 0.837 1.00 89.25 122 ALA A C 1
ATOM 980 O O . ALA A 1 122 ? -8.304 9.364 1.158 1.00 89.25 122 ALA A O 1
ATOM 981 N N . GLY A 1 123 ? -6.314 8.514 0.553 1.00 91.12 123 GLY A N 1
ATOM 982 C CA . GLY A 1 123 ? -6.703 7.109 0.632 1.00 91.12 123 GLY A CA 1
ATOM 983 C C . GLY A 1 123 ? -7.019 6.668 2.056 1.00 91.12 123 GLY A C 1
ATOM 984 O O . GLY A 1 123 ? -8.070 6.077 2.293 1.00 91.12 123 GLY A O 1
ATOM 985 N N . LEU A 1 124 ? -6.168 7.036 3.020 1.00 90.69 124 LEU A N 1
ATOM 986 C CA . LEU A 1 124 ? -6.419 6.815 4.446 1.00 90.69 124 LEU A CA 1
ATOM 987 C C . LEU A 1 124 ? -7.758 7.432 4.862 1.00 90.69 124 LEU A C 1
ATOM 989 O O . LEU A 1 124 ? -8.612 6.739 5.408 1.00 90.69 124 LEU A O 1
ATOM 993 N N . GLN A 1 125 ? -7.997 8.701 4.522 1.00 86.88 125 GLN A N 1
ATOM 994 C CA . GLN A 1 125 ? -9.266 9.365 4.824 1.00 86.88 125 GLN A CA 1
ATOM 995 C C . GLN A 1 125 ? -10.470 8.682 4.163 1.00 86.88 125 GLN A C 1
ATOM 997 O O . GLN A 1 125 ? -11.506 8.549 4.810 1.00 86.88 125 GLN A O 1
ATOM 1002 N N . ALA A 1 126 ? -10.351 8.251 2.903 1.00 87.25 126 ALA A N 1
ATOM 1003 C CA . ALA A 1 126 ? -11.436 7.616 2.155 1.00 87.25 126 ALA A CA 1
ATOM 1004 C C . ALA A 1 126 ? -11.793 6.217 2.681 1.00 87.25 126 ALA A C 1
ATOM 1006 O O . ALA A 1 126 ? -12.966 5.848 2.685 1.00 87.25 126 ALA A O 1
ATOM 1007 N N . LEU A 1 127 ? -10.796 5.458 3.140 1.00 87.75 127 LEU A N 1
ATOM 1008 C CA . LEU A 1 127 ? -10.974 4.135 3.749 1.00 87.75 127 LEU A CA 1
ATOM 1009 C C . LEU A 1 127 ? -11.389 4.210 5.219 1.00 87.75 127 LEU A C 1
ATOM 1011 O O . LEU A 1 127 ? -11.662 3.190 5.849 1.00 87.75 127 LEU A O 1
ATOM 1015 N N . GLY A 1 128 ? -11.456 5.422 5.762 1.00 86.62 128 GLY A N 1
ATOM 1016 C CA . GLY A 1 128 ? -11.794 5.637 7.149 1.00 86.62 128 GLY A CA 1
ATOM 1017 C C . GLY A 1 128 ? -10.666 5.229 8.097 1.00 86.62 128 GLY A C 1
ATOM 1018 O O . GLY A 1 128 ? -10.945 4.774 9.198 1.00 86.62 128 GLY A O 1
ATOM 1019 N N . TRP A 1 129 ? -9.402 5.339 7.692 1.00 88.56 129 TRP A N 1
ATOM 1020 C CA . TRP A 1 129 ? -8.244 4.960 8.500 1.00 88.56 129 TRP A CA 1
ATOM 1021 C C . TRP A 1 129 ? -7.508 6.187 9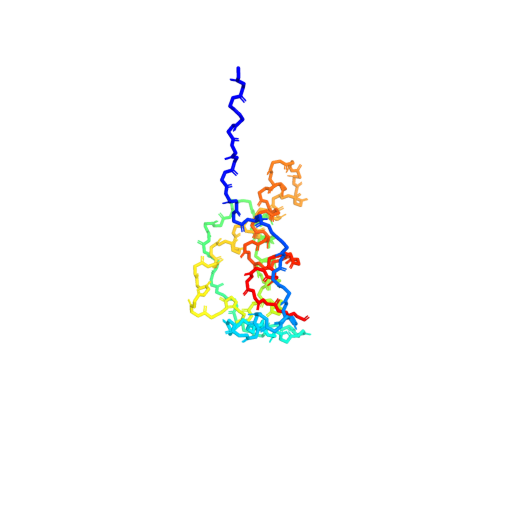.026 1.00 88.56 129 TRP A C 1
ATOM 1023 O O . TRP A 1 129 ? -7.345 7.194 8.336 1.00 88.56 129 TRP A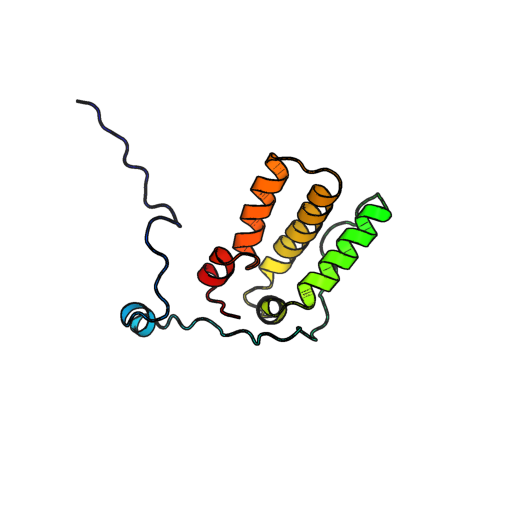 O 1
ATOM 1033 N N . LYS A 1 130 ? -7.027 6.078 10.262 1.00 87.50 130 LYS A N 1
ATOM 1034 C CA . LYS A 1 130 ? -6.118 7.042 10.884 1.00 87.50 130 LYS A CA 1
ATOM 1035 C C . LYS A 1 130 ? -4.950 6.279 11.494 1.00 87.50 130 LYS A C 1
ATOM 1037 O O . LYS A 1 130 ? -5.185 5.244 12.107 1.00 87.50 130 LYS A O 1
ATOM 1042 N N . ILE A 1 131 ? -3.733 6.779 11.317 1.00 83.25 131 ILE A N 1
ATOM 1043 C CA . ILE A 1 131 ? -2.501 6.244 11.916 1.00 83.25 131 ILE A CA 1
ATOM 1044 C C . ILE A 1 131 ? -1.972 7.279 12.904 1.00 83.25 131 ILE A C 1
ATOM 1046 O O . ILE A 1 131 ? -2.121 8.486 12.596 1.00 83.25 131 ILE A O 1
#